Protein AF-A0A6A3UXF9-F1 (afdb_monomer_lite)

Foldseek 3Di:
DDDDDDDDDDDDDDDDWDDDDNDTPDPDDDDPPDPDDPQRVCVVVLDEQEAEDPQLLVVLLVLLCVVPSDPDNYDDPDVVSQVVSLVVLLVLLVVCLVCLVVCVVVVVDQLQVLVCLLCVPDPGDPDSVVSSVVVSVVSVVSSPDTSPHRDDNSPRDDPSSVVCSVVVVDDDPDPDD

pLDDT: mean 75.12, std 22.67, range [22.38, 96.69]

Sequence (177 aa):
MNSGVVDPKAAQAGDPSLSQDGFSLGPTRAAPGMPQQLPTFLTPFHGSLTKVPSNGQCAYAALYATMTSTTETELTFTAEVVKSANIMKRSVYTLMMANLANDVECKVVDPCRELRRLYPTQPAPTDPAVATAALYTHYTQERTRTVNSQIPAAFWAGPEVLRQWPNISGNRCSCST

Structure (mmCIF, N/CA/C/O backbone):
data_AF-A0A6A3UXF9-F1
#
_entry.id   AF-A0A6A3UXF9-F1
#
loop_
_atom_site.group_PDB
_atom_site.id
_atom_site.type_symbol
_atom_site.label_atom_id
_atom_site.label_alt_id
_atom_site.label_comp_id
_atom_site.label_asym_id
_atom_site.label_entity_id
_atom_site.label_seq_id
_atom_site.pdbx_PDB_ins_code
_atom_site.Cartn_x
_atom_site.Cartn_y
_atom_site.Cartn_z
_atom_site.occupancy
_atom_site.B_iso_or_equiv
_atom_site.auth_seq_id
_atom_site.auth_comp_id
_atom_site.auth_asym_id
_atom_site.auth_atom_id
_atom_site.pdbx_PDB_model_num
ATOM 1 N N . MET A 1 1 ? 16.945 -32.924 52.065 1.00 32.84 1 MET A N 1
ATOM 2 C CA . MET A 1 1 ? 17.280 -33.611 50.798 1.00 32.84 1 MET A CA 1
ATOM 3 C C . MET A 1 1 ? 15.976 -33.804 50.034 1.00 32.84 1 MET A C 1
ATOM 5 O O . MET A 1 1 ? 15.049 -34.267 50.679 1.00 32.84 1 MET A O 1
ATOM 9 N N . ASN A 1 2 ? 15.924 -33.333 48.773 1.00 26.66 2 ASN A N 1
ATOM 10 C CA . ASN A 1 2 ? 15.072 -33.712 47.614 1.00 26.66 2 ASN A CA 1
ATOM 11 C C . ASN A 1 2 ? 13.851 -34.625 47.851 1.00 26.66 2 ASN A C 1
ATOM 13 O O . ASN A 1 2 ? 13.942 -35.575 48.608 1.00 26.66 2 ASN A O 1
ATOM 17 N N . SER A 1 3 ? 12.739 -34.587 47.119 1.00 28.72 3 SER A N 1
ATOM 18 C CA . SER A 1 3 ? 12.302 -33.963 45.859 1.00 28.72 3 SER A CA 1
ATOM 19 C C . SER A 1 3 ? 10.899 -34.537 45.592 1.00 28.72 3 SER A C 1
ATOM 21 O O . SER A 1 3 ? 10.627 -35.646 46.046 1.00 28.72 3 SER A O 1
ATOM 23 N N . GLY A 1 4 ? 10.076 -33.893 44.757 1.00 28.55 4 GLY A N 1
ATOM 24 C CA . GLY A 1 4 ? 9.080 -34.649 43.977 1.00 28.55 4 GLY A CA 1
ATOM 25 C C . GLY A 1 4 ? 7.727 -33.987 43.745 1.00 28.55 4 GLY A C 1
ATOM 26 O O . GLY A 1 4 ? 6.742 -34.366 44.360 1.00 28.55 4 GLY A O 1
ATOM 27 N N . VAL A 1 5 ? 7.691 -33.049 42.799 1.00 37.31 5 VAL A N 1
ATOM 28 C CA . VAL A 1 5 ? 6.518 -32.674 41.983 1.00 37.31 5 VAL A CA 1
ATOM 29 C C . VAL A 1 5 ? 5.955 -33.910 41.270 1.00 37.31 5 VAL A C 1
ATOM 31 O O . VAL A 1 5 ? 6.788 -34.659 40.780 1.00 37.31 5 VAL A O 1
ATOM 34 N N . VAL A 1 6 ? 4.623 -34.065 41.141 1.00 33.78 6 VAL A N 1
ATOM 35 C CA . VAL A 1 6 ? 3.882 -34.272 39.862 1.00 33.78 6 VAL A CA 1
ATOM 36 C C . VAL A 1 6 ? 2.368 -34.053 40.087 1.00 33.78 6 VAL A C 1
ATOM 38 O O . VAL A 1 6 ? 1.705 -34.879 40.702 1.00 33.78 6 VAL A O 1
ATOM 41 N N . ASP A 1 7 ? 1.823 -32.984 39.507 1.00 42.53 7 ASP A N 1
ATOM 42 C CA . ASP A 1 7 ? 0.538 -33.004 38.773 1.00 42.53 7 ASP A CA 1
ATOM 43 C C . ASP A 1 7 ? 0.916 -33.168 37.285 1.00 42.53 7 ASP A C 1
ATOM 45 O O . ASP A 1 7 ? 1.994 -32.652 36.942 1.00 42.53 7 ASP A O 1
ATOM 49 N N . PRO A 1 8 ? 0.142 -33.814 36.366 1.00 46.53 8 PRO A N 1
ATOM 50 C CA . PRO A 1 8 ? -1.123 -33.203 35.895 1.00 46.53 8 PRO A CA 1
ATOM 51 C C . PRO A 1 8 ? -2.140 -34.089 35.099 1.00 46.53 8 PRO A C 1
ATOM 53 O O . PRO A 1 8 ? -1.791 -35.081 34.462 1.00 46.53 8 PRO A O 1
ATOM 56 N N . LYS A 1 9 ? -3.400 -33.635 34.978 1.00 26.86 9 LYS A N 1
ATOM 57 C CA . LYS A 1 9 ? -4.312 -33.781 33.798 1.00 26.86 9 LYS A CA 1
ATOM 58 C C . LYS A 1 9 ? -5.606 -33.014 34.124 1.00 26.86 9 LYS A C 1
ATOM 60 O O . LYS A 1 9 ? -6.023 -33.071 35.267 1.00 26.86 9 LYS A O 1
ATOM 65 N N . ALA A 1 10 ? -6.353 -32.305 33.281 1.00 29.00 10 ALA A N 1
ATOM 66 C CA . ALA A 1 10 ? -6.531 -32.098 31.839 1.00 29.00 10 ALA A CA 1
ATOM 67 C C . ALA A 1 10 ? -7.160 -30.670 31.703 1.00 29.00 10 ALA A C 1
ATOM 69 O O . ALA A 1 10 ? -7.498 -30.078 32.719 1.00 29.00 10 ALA A O 1
ATOM 70 N N . ALA A 1 11 ? -7.409 -30.003 30.578 1.00 30.34 11 ALA A N 1
ATOM 71 C CA . ALA A 1 11 ? -7.514 -30.344 29.171 1.00 30.34 11 ALA A CA 1
ATOM 72 C C . ALA A 1 11 ? -7.363 -29.032 28.365 1.00 30.34 11 ALA A C 1
ATOM 74 O O . ALA A 1 11 ? -7.868 -27.990 28.782 1.00 30.34 11 ALA A O 1
ATOM 75 N N . GLN A 1 12 ? -6.692 -29.085 27.213 1.00 31.81 12 GLN A N 1
ATOM 76 C CA . GLN A 1 12 ? -6.709 -28.010 26.218 1.00 31.81 12 GLN A CA 1
ATOM 77 C C . GLN A 1 12 ? -7.869 -28.245 25.242 1.00 31.81 12 GLN A C 1
ATOM 79 O O . GLN A 1 12 ? -7.976 -29.333 24.677 1.00 31.81 12 GLN A O 1
ATOM 84 N N . ALA A 1 13 ? -8.706 -27.228 25.032 1.00 33.41 13 ALA A N 1
ATOM 85 C CA . ALA A 1 13 ? -9.593 -27.132 23.876 1.00 33.41 13 ALA A CA 1
ATOM 86 C C . ALA A 1 13 ? -8.857 -26.335 22.787 1.00 33.41 13 ALA A C 1
ATOM 88 O O . ALA A 1 13 ? -8.279 -25.288 23.073 1.00 33.41 13 ALA A O 1
ATOM 89 N N . GLY A 1 14 ? -8.794 -26.899 21.581 1.00 41.00 14 GLY A N 1
ATOM 90 C CA . GLY A 1 14 ? -8.008 -26.378 20.466 1.00 41.00 14 GLY A CA 1
ATOM 91 C C . GLY A 1 14 ? -8.684 -25.228 19.723 1.00 41.00 14 GLY A C 1
ATOM 92 O O . GLY A 1 14 ? -9.907 -25.186 19.628 1.00 41.00 14 GLY A O 1
ATOM 93 N N . ASP A 1 15 ? -7.853 -24.363 19.144 1.00 35.69 15 ASP A N 1
ATOM 94 C CA . ASP A 1 15 ? -8.246 -23.338 18.175 1.00 35.69 15 ASP A CA 1
ATOM 95 C C . ASP A 1 15 ? -7.525 -23.561 16.829 1.00 35.69 15 ASP A C 1
ATOM 97 O O . ASP A 1 15 ? -6.445 -24.170 16.795 1.00 35.69 15 ASP A O 1
ATOM 101 N N . PRO A 1 16 ? -8.126 -23.129 15.704 1.00 41.25 16 PRO A N 1
ATOM 102 C CA . PRO A 1 16 ? -7.788 -23.608 14.370 1.00 41.25 16 PRO A CA 1
ATOM 103 C C . PRO A 1 16 ? -6.483 -23.002 13.839 1.00 41.25 16 PRO A C 1
ATOM 105 O O . PRO A 1 16 ? -6.281 -21.789 13.814 1.00 41.25 16 PRO A O 1
ATOM 108 N N . SER A 1 17 ? -5.602 -23.877 13.354 1.00 38.53 17 SER A N 1
ATOM 109 C CA . SER A 1 17 ? -4.366 -23.514 12.664 1.00 38.53 17 SER A CA 1
ATOM 110 C C . SER A 1 17 ? -4.673 -23.000 11.253 1.00 38.53 17 SER A C 1
ATOM 112 O O . SER A 1 17 ? -5.146 -23.752 10.402 1.00 38.53 17 SER A O 1
ATOM 114 N N . LEU A 1 18 ? -4.384 -21.723 10.988 1.00 39.25 18 LEU A N 1
ATOM 115 C CA . LEU A 1 18 ? -4.303 -21.191 9.627 1.00 39.25 18 LEU A CA 1
ATOM 116 C C . LEU A 1 18 ? -2.906 -21.504 9.075 1.00 39.25 18 LEU A C 1
ATOM 118 O O . LEU A 1 18 ? -1.920 -20.879 9.464 1.00 39.25 18 LEU A O 1
ATOM 122 N N . SER A 1 19 ? -2.825 -22.512 8.205 1.00 39.75 19 SER A N 1
ATOM 123 C CA . SER A 1 19 ? -1.604 -22.918 7.507 1.00 39.75 19 SER A CA 1
ATOM 124 C C . SER A 1 19 ? -1.628 -22.385 6.075 1.00 39.75 19 SER A C 1
ATOM 126 O O . SER A 1 19 ? -2.486 -22.771 5.282 1.00 39.75 19 SER A O 1
ATOM 128 N N . GLN A 1 20 ? -0.681 -21.511 5.739 1.00 45.91 20 GLN A N 1
ATOM 129 C CA . GLN A 1 20 ? -0.290 -21.242 4.357 1.00 45.91 20 GLN A CA 1
ATOM 130 C C . GLN A 1 20 ? 1.241 -21.275 4.273 1.00 45.91 20 GLN A C 1
ATOM 132 O O . GLN A 1 20 ? 1.933 -20.790 5.165 1.00 45.91 20 GLN A O 1
ATOM 137 N N . ASP A 1 21 ? 1.750 -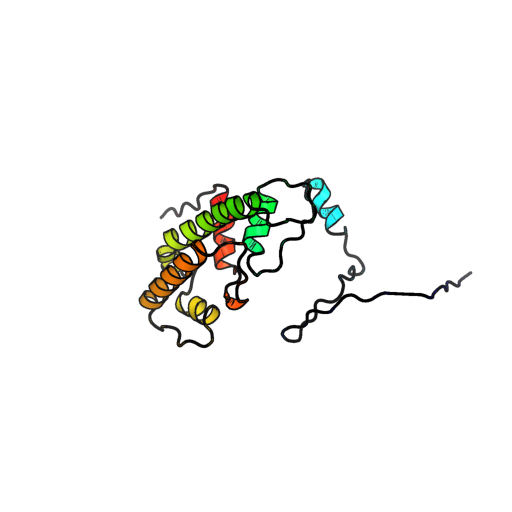21.918 3.222 1.00 50.22 21 ASP A N 1
ATOM 138 C CA . ASP A 1 21 ? 3.168 -21.994 2.839 1.00 50.22 21 ASP A CA 1
ATOM 139 C C . ASP A 1 21 ? 4.120 -22.698 3.820 1.00 50.22 21 ASP A C 1
ATOM 141 O O . ASP A 1 21 ? 5.289 -22.342 3.946 1.00 50.22 21 ASP A O 1
ATOM 145 N N . GLY A 1 22 ? 3.644 -23.740 4.512 1.00 43.25 22 GLY A N 1
ATOM 146 C CA . GLY A 1 22 ? 4.501 -24.585 5.359 1.00 43.25 22 GLY A CA 1
ATOM 147 C C . GLY A 1 22 ? 4.947 -23.930 6.671 1.00 43.25 22 GLY A C 1
ATOM 148 O O . GLY A 1 22 ? 5.633 -24.565 7.470 1.00 43.25 22 GLY A O 1
ATOM 149 N N . PHE A 1 23 ? 4.501 -22.702 6.937 1.00 36.66 23 PHE A N 1
ATOM 150 C CA . PHE A 1 23 ? 4.656 -22.035 8.220 1.00 36.66 23 PHE A CA 1
ATOM 151 C C . PHE A 1 23 ? 3.298 -21.959 8.912 1.00 36.66 23 PHE A C 1
ATOM 153 O O . PHE A 1 23 ? 2.419 -21.179 8.559 1.00 36.66 23 PHE A O 1
ATOM 160 N N . SER A 1 24 ? 3.111 -22.799 9.922 1.00 40.75 24 SER A N 1
ATOM 161 C CA . SER A 1 24 ? 2.000 -22.683 10.862 1.00 40.75 24 SER A CA 1
ATOM 162 C C . SER A 1 24 ? 2.399 -21.732 11.988 1.00 40.75 24 SER A C 1
ATOM 164 O O . SER A 1 24 ? 3.367 -22.004 12.704 1.00 40.75 24 SER A O 1
ATOM 166 N N . LEU A 1 25 ? 1.646 -20.641 12.170 1.00 45.62 25 LEU A N 1
ATOM 167 C CA . LEU A 1 25 ? 1.717 -19.831 13.387 1.00 45.62 25 LEU A CA 1
ATOM 168 C C . LEU A 1 25 ? 1.315 -20.723 14.566 1.00 45.62 25 LEU A C 1
ATOM 170 O O . LEU A 1 25 ? 0.142 -21.037 14.764 1.00 45.62 25 LEU A O 1
ATOM 174 N N . GLY A 1 26 ? 2.314 -21.198 15.305 1.00 52.16 26 GLY A N 1
ATOM 175 C CA . GLY A 1 26 ? 2.093 -21.901 16.557 1.00 52.16 26 GLY A CA 1
ATOM 176 C C . GLY A 1 26 ? 1.582 -20.940 17.636 1.00 52.16 26 GLY A C 1
ATOM 177 O O . GLY A 1 26 ? 1.757 -19.726 17.515 1.00 52.16 26 GLY A O 1
ATOM 178 N N . PRO A 1 27 ? 0.983 -21.463 18.718 1.00 54.59 27 PRO A N 1
ATOM 179 C CA . PRO A 1 27 ? 0.671 -20.648 19.885 1.00 54.59 27 PRO A CA 1
ATOM 180 C C . PRO A 1 27 ? 1.935 -19.929 20.366 1.00 54.59 27 PRO A C 1
ATOM 182 O O . PRO A 1 27 ? 3.010 -20.534 20.414 1.00 54.59 27 PRO A O 1
ATOM 185 N N . THR A 1 28 ? 1.809 -18.651 20.728 1.00 54.31 28 THR A N 1
ATOM 186 C CA . THR A 1 28 ? 2.910 -17.851 21.276 1.00 54.31 28 THR A CA 1
ATOM 187 C C . THR A 1 28 ? 3.443 -18.532 22.532 1.00 54.31 28 THR A C 1
ATOM 189 O O . THR A 1 28 ? 2.839 -18.464 23.601 1.00 54.31 28 THR A O 1
ATOM 192 N N . ARG A 1 29 ? 4.575 -19.227 22.412 1.00 53.25 29 ARG A N 1
ATOM 193 C CA . ARG A 1 29 ? 5.287 -19.791 23.558 1.00 53.25 29 ARG A CA 1
ATOM 194 C C . ARG A 1 29 ? 6.248 -18.731 24.067 1.00 53.25 29 ARG A C 1
ATOM 196 O O . ARG A 1 29 ? 7.062 -18.220 23.302 1.00 53.25 29 ARG A O 1
ATOM 203 N N . ALA A 1 30 ? 6.151 -18.400 25.351 1.00 51.69 30 ALA A N 1
ATOM 204 C CA . ALA A 1 30 ? 7.146 -17.558 25.996 1.00 51.69 30 ALA A CA 1
ATOM 205 C C . ALA A 1 30 ? 8.518 -18.237 25.866 1.00 51.69 30 ALA A C 1
ATOM 207 O O . ALA A 1 30 ? 8.686 -19.386 26.281 1.00 51.69 30 ALA A O 1
ATOM 208 N N . ALA A 1 31 ? 9.483 -17.554 25.250 1.00 49.78 31 ALA A N 1
ATOM 209 C CA . ALA A 1 31 ? 10.848 -18.053 25.179 1.00 49.78 31 ALA A CA 1
ATOM 210 C C . ALA A 1 31 ? 11.441 -18.105 26.603 1.00 49.78 31 ALA A C 1
ATOM 212 O O . ALA A 1 31 ? 11.280 -17.132 27.352 1.00 49.78 31 ALA A O 1
ATOM 213 N N . PRO A 1 32 ? 12.116 -19.200 27.005 1.00 50.34 32 PRO A N 1
ATOM 214 C CA . PRO A 1 32 ? 12.754 -19.277 28.315 1.00 50.34 32 PRO A CA 1
ATOM 215 C C . PRO A 1 32 ? 13.778 -18.145 28.472 1.00 50.34 32 PRO A C 1
ATOM 217 O O . PRO A 1 32 ? 14.727 -18.061 27.698 1.00 50.34 32 PRO A O 1
ATOM 220 N N . GLY A 1 33 ? 13.571 -17.264 29.456 1.00 60.16 33 GLY A N 1
ATOM 221 C CA . GLY A 1 33 ? 14.484 -16.154 29.758 1.00 60.16 33 GLY A CA 1
ATOM 222 C C . GLY A 1 33 ? 14.185 -14.809 29.081 1.00 60.16 33 GLY A C 1
ATOM 223 O O . GLY A 1 33 ? 14.997 -13.898 29.214 1.00 60.16 33 GLY A O 1
ATOM 224 N N . MET A 1 34 ? 13.050 -14.636 28.393 1.00 55.44 34 MET A N 1
ATOM 225 C CA . MET A 1 34 ? 12.665 -13.322 27.845 1.00 55.44 34 MET A CA 1
ATOM 226 C C . MET A 1 34 ? 11.940 -12.430 28.880 1.00 55.44 34 MET A C 1
ATOM 228 O O . MET A 1 34 ? 10.994 -12.898 29.521 1.00 55.44 34 MET A O 1
ATOM 232 N N . PRO A 1 35 ? 12.336 -11.148 29.031 1.00 57.44 35 PRO A N 1
ATOM 233 C CA . PRO A 1 35 ? 11.720 -10.196 29.953 1.00 57.44 35 PRO A CA 1
ATOM 234 C C . PRO A 1 35 ? 10.448 -9.563 29.356 1.00 57.44 35 PRO A C 1
ATOM 236 O O . PRO A 1 35 ? 10.416 -9.221 28.181 1.00 57.44 35 PRO A O 1
ATOM 239 N N . GLN A 1 36 ? 9.423 -9.405 30.206 1.00 57.94 36 GLN A N 1
ATOM 240 C CA . GLN A 1 36 ? 8.103 -8.783 29.979 1.00 57.94 36 GLN A CA 1
ATOM 241 C C . GLN A 1 36 ? 7.260 -9.318 28.804 1.00 57.94 36 GLN A C 1
ATOM 243 O O . GLN A 1 36 ? 7.583 -9.183 27.628 1.00 57.94 36 GLN A O 1
ATOM 248 N N . GLN A 1 37 ? 6.079 -9.856 29.138 1.00 72.88 37 GLN A N 1
ATOM 249 C CA . GLN A 1 37 ? 5.027 -10.122 28.155 1.00 72.88 37 GLN A CA 1
ATOM 250 C C . GLN A 1 37 ? 4.690 -8.815 27.413 1.00 72.88 37 GLN A C 1
ATOM 252 O O . GLN A 1 37 ? 4.663 -7.755 28.035 1.00 72.88 37 GLN A O 1
ATOM 257 N N . LEU A 1 38 ? 4.419 -8.879 26.102 1.00 71.75 38 LEU A N 1
ATOM 258 C CA . LEU A 1 38 ? 4.119 -7.704 25.265 1.00 71.75 38 LEU A CA 1
ATOM 259 C C . LEU A 1 38 ? 3.123 -6.713 25.915 1.00 71.75 38 LEU A C 1
ATOM 261 O O . LEU A 1 38 ? 3.394 -5.516 25.878 1.00 71.75 38 LEU A O 1
ATOM 265 N N . PRO A 1 39 ? 2.039 -7.151 26.590 1.00 72.50 39 PRO A N 1
ATOM 266 C CA . PRO A 1 39 ? 1.159 -6.232 27.316 1.00 72.50 39 PRO A CA 1
ATOM 267 C C . PRO A 1 39 ? 1.869 -5.422 28.413 1.00 72.50 39 PRO A C 1
ATOM 269 O O . PRO A 1 39 ? 1.602 -4.235 28.578 1.00 72.50 39 PRO A O 1
ATOM 272 N N . THR A 1 40 ? 2.805 -6.036 29.140 1.00 77.00 40 THR A N 1
ATOM 273 C CA . THR A 1 40 ? 3.605 -5.369 30.177 1.00 77.00 40 THR A CA 1
ATOM 274 C C . THR A 1 40 ? 4.625 -4.402 29.576 1.00 77.00 40 THR A C 1
ATOM 276 O O . THR A 1 40 ? 4.889 -3.353 30.158 1.00 77.00 40 THR A O 1
ATOM 279 N N . PHE A 1 41 ? 5.177 -4.722 28.403 1.00 79.25 41 PHE A N 1
ATOM 280 C CA . PHE A 1 41 ? 6.060 -3.812 27.667 1.00 79.25 41 PHE A CA 1
ATOM 281 C C . PHE A 1 41 ? 5.333 -2.538 27.203 1.00 79.25 41 PHE A C 1
ATOM 283 O O . PHE A 1 41 ? 5.934 -1.468 27.174 1.00 79.25 41 PHE A O 1
ATOM 290 N N . LEU A 1 42 ? 4.041 -2.625 26.869 1.00 77.69 42 LEU A N 1
ATOM 291 C CA . LEU A 1 42 ? 3.259 -1.490 26.361 1.00 77.69 42 LEU A CA 1
ATOM 292 C C . LEU A 1 42 ? 2.776 -0.521 27.456 1.00 77.69 42 LEU A C 1
ATOM 294 O O . LEU A 1 42 ? 2.437 0.623 27.150 1.00 77.69 42 LEU A O 1
ATOM 298 N N . THR A 1 43 ? 2.783 -0.937 28.728 1.00 77.62 43 THR A N 1
ATOM 299 C CA . THR A 1 43 ? 2.266 -0.145 29.860 1.00 77.62 43 THR A CA 1
ATOM 300 C C . THR A 1 43 ? 2.906 1.248 30.002 1.00 77.62 43 THR A C 1
ATOM 302 O O . THR A 1 43 ? 2.150 2.209 30.143 1.00 77.62 43 THR A O 1
ATOM 305 N N . PRO A 1 44 ? 4.244 1.430 29.917 1.00 83.62 44 PRO A N 1
ATOM 306 C CA . PRO A 1 44 ? 4.870 2.755 30.024 1.00 83.62 44 PRO A CA 1
ATOM 307 C C . PRO A 1 44 ? 4.496 3.717 28.888 1.00 83.62 44 PRO A C 1
ATOM 309 O O . PRO A 1 44 ? 4.651 4.925 29.032 1.00 83.62 44 PRO A O 1
ATOM 312 N N . PHE A 1 45 ? 4.004 3.189 27.765 1.00 79.69 45 PHE A N 1
ATOM 313 C CA . PHE A 1 45 ? 3.587 3.968 26.597 1.00 79.69 45 PHE A CA 1
ATOM 314 C C . PHE A 1 45 ? 2.082 4.241 26.578 1.00 79.69 45 PHE A C 1
ATOM 316 O O . PHE A 1 45 ? 1.574 4.741 25.578 1.00 79.69 45 PHE A O 1
ATOM 323 N N . HIS A 1 46 ? 1.359 3.861 27.640 1.00 76.06 46 HIS A N 1
ATOM 324 C CA . HIS A 1 46 ? -0.106 3.826 27.652 1.00 76.06 46 HIS A CA 1
ATOM 325 C C . HIS A 1 46 ? -0.685 3.065 26.444 1.00 76.06 46 HIS A C 1
ATOM 327 O O . HIS A 1 46 ? -1.769 3.378 25.956 1.00 76.06 46 HIS A O 1
ATOM 333 N N . GLY A 1 47 ? 0.059 2.073 25.945 1.00 73.38 47 GLY A N 1
ATOM 334 C CA . GLY A 1 47 ? -0.326 1.276 24.792 1.00 73.38 47 GLY A CA 1
ATOM 335 C C . GLY A 1 47 ? -1.206 0.098 25.194 1.00 73.38 47 GLY A C 1
ATOM 336 O O . GLY A 1 47 ? -1.006 -0.522 26.240 1.00 73.38 47 GLY A O 1
ATOM 337 N N . SER A 1 48 ? -2.149 -0.247 24.325 1.00 76.25 48 SER A N 1
ATOM 338 C CA . SER A 1 48 ? -2.956 -1.461 24.408 1.00 76.25 48 SER A CA 1
ATOM 339 C C . SER A 1 48 ? -2.671 -2.355 23.202 1.00 76.25 48 SER A C 1
ATOM 341 O O . SER A 1 48 ? -2.326 -1.892 22.113 1.00 76.25 48 SER A O 1
ATOM 343 N N . LEU A 1 49 ? -2.783 -3.671 23.398 1.00 79.06 49 LEU A N 1
ATOM 344 C CA . LEU A 1 49 ? -2.772 -4.604 22.279 1.00 79.06 49 LEU A CA 1
ATOM 345 C C . LEU A 1 49 ? -4.160 -4.582 21.628 1.00 79.06 49 LEU A C 1
ATOM 347 O O . LEU A 1 49 ? -5.116 -5.082 22.219 1.00 79.06 49 LEU A O 1
ATOM 351 N N . THR A 1 50 ? -4.252 -4.022 20.423 1.00 82.19 50 THR A N 1
ATOM 352 C CA . THR A 1 50 ? -5.505 -3.949 19.659 1.00 82.19 50 THR A CA 1
ATOM 353 C C . THR A 1 50 ? -5.490 -4.940 18.501 1.00 82.19 50 THR A C 1
ATOM 355 O O . THR A 1 50 ? -4.629 -4.892 17.620 1.00 82.19 50 THR A O 1
ATOM 358 N N . LYS A 1 51 ? -6.472 -5.839 18.478 1.00 84.31 51 LYS A N 1
ATOM 359 C CA . LYS A 1 51 ? -6.737 -6.739 17.357 1.00 84.31 51 LYS A CA 1
ATOM 360 C C . LYS A 1 51 ? -7.428 -5.965 16.235 1.00 84.31 51 LYS A C 1
ATOM 362 O O . LYS A 1 51 ? -8.371 -5.223 16.482 1.00 84.31 51 LYS A O 1
ATOM 367 N N . VAL A 1 52 ? -6.973 -6.148 14.999 1.00 86.56 52 VAL A N 1
ATOM 368 C CA . VAL A 1 52 ? -7.558 -5.507 13.810 1.00 86.56 52 VAL A CA 1
ATOM 369 C C . VAL A 1 52 ? -8.141 -6.554 12.856 1.00 86.56 52 VAL A C 1
ATOM 371 O O . VAL A 1 52 ? -7.682 -7.700 12.865 1.00 86.56 52 VAL A O 1
ATOM 374 N N . PRO A 1 53 ? -9.121 -6.193 12.007 1.00 85.19 53 PRO A N 1
ATOM 375 C CA . PRO A 1 53 ? -9.707 -7.126 11.049 1.00 85.19 53 PRO A CA 1
ATOM 376 C C . PRO A 1 53 ? -8.672 -7.711 10.077 1.00 85.19 53 PRO A C 1
ATOM 378 O O . PRO A 1 53 ? -7.827 -7.003 9.523 1.00 85.19 53 PRO A O 1
ATOM 381 N N . SER A 1 54 ? -8.766 -9.017 9.823 1.00 85.06 54 SER A N 1
ATOM 382 C CA . SER A 1 54 ? -7.845 -9.778 8.969 1.00 85.06 54 SER A CA 1
ATOM 383 C C . SER A 1 54 ? -8.303 -9.824 7.506 1.00 85.06 54 SER A C 1
ATOM 385 O O . SER A 1 54 ? -8.432 -10.898 6.920 1.00 85.06 54 SER A O 1
ATOM 387 N N . ASN A 1 55 ? -8.579 -8.664 6.908 1.00 86.38 55 ASN A N 1
ATOM 388 C CA . ASN A 1 55 ? -9.056 -8.577 5.522 1.00 86.38 55 ASN A CA 1
ATOM 389 C C . ASN A 1 55 ? -7.971 -8.163 4.506 1.00 86.38 55 ASN A C 1
ATOM 391 O O . ASN A 1 55 ? -8.252 -7.831 3.353 1.00 86.38 55 ASN A O 1
ATOM 395 N N . GLY A 1 56 ? -6.714 -8.150 4.952 1.00 85.12 56 GLY A N 1
ATOM 396 C CA . GLY A 1 56 ? -5.565 -7.687 4.177 1.00 85.12 56 GLY A CA 1
ATOM 397 C C . GLY A 1 56 ? -5.322 -6.176 4.225 1.00 85.12 56 GLY A C 1
ATOM 398 O O . GLY A 1 56 ? -4.294 -5.716 3.745 1.00 85.12 56 GLY A O 1
ATOM 399 N N . GLN A 1 57 ? -6.206 -5.393 4.851 1.00 89.69 57 GLN A N 1
ATOM 400 C CA . GLN A 1 57 ? -6.026 -3.948 5.075 1.00 89.69 57 GLN A CA 1
ATOM 401 C C . GLN A 1 57 ? -5.560 -3.644 6.512 1.00 89.69 57 GLN A C 1
ATOM 403 O O . GLN A 1 57 ? -5.673 -2.509 6.985 1.00 89.69 57 GLN A O 1
ATOM 408 N N . CYS A 1 58 ? -5.029 -4.652 7.215 1.00 87.56 58 CYS A N 1
ATOM 409 C CA . CYS A 1 58 ?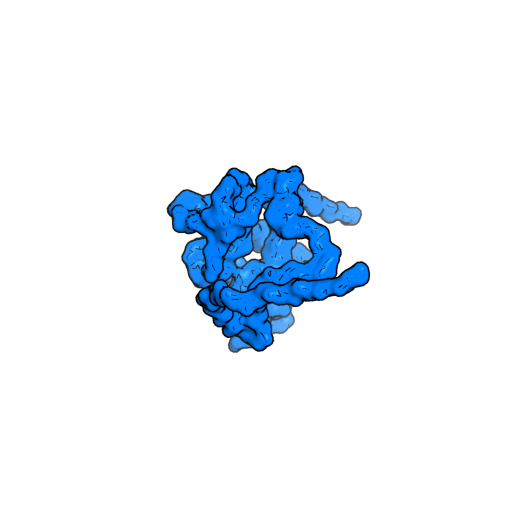 -4.661 -4.577 8.630 1.00 87.56 58 CYS A CA 1
ATOM 410 C C . CYS A 1 58 ? -3.644 -3.471 8.929 1.00 87.56 58 CYS A C 1
ATOM 412 O O . CYS A 1 58 ? -3.719 -2.869 9.992 1.00 87.56 58 CYS A O 1
ATOM 414 N N . ALA A 1 59 ? -2.757 -3.137 7.986 1.00 89.12 59 ALA A N 1
ATOM 415 C CA . ALA A 1 59 ? -1.842 -2.013 8.138 1.00 89.12 59 ALA A CA 1
ATOM 416 C C . ALA A 1 59 ? -2.607 -0.692 8.341 1.00 89.12 59 ALA A C 1
ATOM 418 O O . ALA A 1 59 ? -2.411 -0.016 9.341 1.00 89.12 59 ALA A O 1
ATOM 419 N N . TYR A 1 60 ? -3.556 -0.340 7.470 1.00 90.69 60 TYR A N 1
ATOM 420 C CA . TYR A 1 60 ? -4.315 0.911 7.622 1.00 90.69 60 TYR A CA 1
ATOM 421 C C . TYR A 1 60 ? -5.253 0.902 8.835 1.00 90.69 60 TYR A C 1
ATOM 423 O O . TYR A 1 60 ? -5.492 1.946 9.437 1.00 90.69 60 TYR A O 1
ATOM 431 N N . ALA A 1 61 ? -5.766 -0.269 9.214 1.00 88.75 61 ALA A N 1
ATOM 432 C CA . ALA A 1 61 ? -6.531 -0.434 10.447 1.00 88.75 61 ALA A CA 1
ATOM 433 C C . ALA A 1 61 ? -5.653 -0.208 11.691 1.00 88.75 61 ALA A C 1
ATOM 435 O O . ALA A 1 61 ? -6.050 0.507 12.608 1.00 88.75 61 ALA A O 1
ATOM 436 N N . ALA A 1 62 ? -4.434 -0.751 11.691 1.00 87.38 62 ALA A N 1
ATOM 437 C CA . ALA A 1 62 ? -3.451 -0.536 12.745 1.00 87.38 62 ALA A CA 1
ATOM 438 C C . ALA A 1 62 ? -2.998 0.930 12.797 1.00 87.38 62 ALA A C 1
ATOM 440 O O . ALA A 1 62 ? -2.951 1.501 13.881 1.00 87.38 62 ALA A O 1
ATOM 441 N N . LEU A 1 63 ? -2.767 1.576 11.643 1.00 86.94 63 LEU A N 1
ATOM 442 C CA . LEU A 1 63 ? -2.513 3.021 11.555 1.00 86.94 63 LEU A CA 1
ATOM 443 C C . LEU A 1 63 ? -3.604 3.802 12.276 1.00 86.94 63 LEU A C 1
ATOM 445 O O . LEU A 1 63 ? -3.319 4.619 13.148 1.00 86.94 63 LEU A O 1
ATOM 449 N N . TYR A 1 64 ? -4.859 3.507 11.933 1.00 88.50 64 TYR A N 1
ATOM 450 C CA . TYR A 1 64 ? -6.005 4.158 12.541 1.00 88.50 64 TYR A CA 1
ATOM 451 C C . TYR A 1 64 ? -6.029 3.969 14.059 1.00 88.50 64 TYR A C 1
ATOM 453 O O . TYR A 1 64 ? -6.109 4.962 14.780 1.00 88.50 64 TYR A O 1
ATOM 461 N N . ALA A 1 65 ? -5.888 2.732 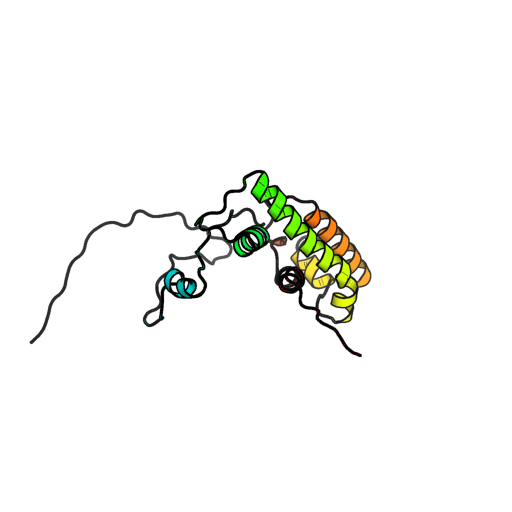14.544 1.00 86.75 65 ALA A N 1
ATOM 462 C CA . ALA A 1 65 ? -5.891 2.432 15.975 1.00 86.75 65 ALA A CA 1
ATOM 463 C C . ALA A 1 65 ? -4.769 3.177 16.721 1.00 86.75 65 ALA A C 1
ATOM 465 O O . ALA A 1 65 ? -5.016 3.797 17.753 1.00 86.75 65 ALA A O 1
ATOM 466 N N . THR A 1 66 ? -3.554 3.207 16.157 1.00 82.00 66 THR A N 1
ATOM 467 C CA . THR A 1 66 ? -2.415 3.918 16.767 1.00 82.00 66 THR A CA 1
ATOM 468 C C . THR A 1 66 ? -2.625 5.430 16.857 1.00 82.00 66 THR A C 1
ATOM 470 O O . THR A 1 66 ? -2.177 6.050 17.814 1.00 82.00 66 THR A O 1
ATOM 473 N N . MET A 1 67 ? -3.330 6.028 15.892 1.00 83.00 67 MET A N 1
ATOM 474 C CA . MET A 1 67 ? -3.552 7.477 15.828 1.00 83.00 67 MET A CA 1
ATOM 475 C C . MET A 1 67 ? -4.759 7.952 16.641 1.00 83.00 67 MET A C 1
ATOM 477 O O . MET A 1 67 ? -4.887 9.149 16.885 1.00 83.00 67 MET A O 1
ATOM 481 N N . THR A 1 68 ? -5.663 7.051 17.033 1.00 79.25 68 THR A N 1
ATOM 482 C CA . THR A 1 68 ? -6.954 7.426 17.638 1.00 79.25 68 THR A CA 1
ATOM 483 C C . THR A 1 68 ? -7.079 7.100 19.124 1.00 79.25 68 THR A C 1
ATOM 485 O O . THR A 1 68 ? -8.144 7.321 19.686 1.00 79.25 68 THR A O 1
ATOM 488 N N . SER A 1 69 ? -5.989 6.670 19.779 1.00 65.19 69 SER A N 1
ATOM 489 C CA . SER A 1 69 ? -5.925 6.369 21.222 1.00 65.19 69 SER A CA 1
ATOM 490 C C . SER A 1 69 ? -7.180 5.638 21.716 1.00 65.19 69 SER A C 1
ATOM 492 O O . SER A 1 69 ? -7.910 6.099 22.592 1.00 65.19 69 SER A O 1
ATOM 494 N N . THR A 1 70 ? -7.471 4.495 21.097 1.00 64.06 70 THR A N 1
ATOM 495 C CA . THR A 1 70 ? -8.597 3.658 21.505 1.00 64.06 70 THR A CA 1
ATOM 496 C C . THR A 1 70 ? -8.175 2.784 22.682 1.00 64.06 70 THR A C 1
ATOM 498 O O . THR A 1 70 ? -7.208 2.029 22.584 1.00 64.06 70 THR A O 1
ATOM 501 N N . THR A 1 71 ? -8.920 2.826 23.788 1.00 66.75 71 THR A N 1
ATOM 502 C CA . THR A 1 71 ? -8.752 1.869 24.900 1.00 66.75 71 THR A CA 1
ATOM 503 C C . THR A 1 71 ? -9.269 0.470 24.549 1.00 66.75 71 THR A C 1
ATOM 505 O O . THR A 1 71 ? -9.043 -0.481 25.295 1.00 66.75 71 THR A O 1
ATOM 508 N N . GLU A 1 72 ? -9.945 0.336 23.406 1.00 71.31 72 GLU A N 1
ATOM 509 C CA . GLU A 1 72 ? -10.488 -0.919 22.905 1.00 71.31 72 GLU A CA 1
ATOM 510 C C . GLU A 1 72 ? -9.383 -1.894 22.476 1.00 71.31 72 GLU A C 1
ATOM 512 O O . GLU A 1 72 ? -8.410 -1.552 21.794 1.00 71.31 72 GLU A O 1
ATOM 517 N N . THR A 1 73 ? -9.559 -3.153 22.872 1.00 77.88 73 THR A N 1
ATOM 518 C CA . THR A 1 73 ? -8.655 -4.263 22.550 1.00 77.88 73 THR A CA 1
ATOM 519 C C . THR A 1 73 ? -8.955 -4.893 21.191 1.00 77.88 73 THR A C 1
ATOM 521 O O . THR A 1 73 ? -8.174 -5.713 20.709 1.00 77.88 73 THR A O 1
ATOM 524 N N . GLU A 1 74 ? -10.051 -4.509 20.537 1.00 83.75 74 GLU A N 1
ATOM 525 C CA . GLU A 1 74 ? -10.427 -4.972 19.203 1.00 83.75 74 GLU A CA 1
ATOM 526 C C . GLU A 1 74 ? -11.070 -3.837 18.406 1.00 83.75 74 GLU A C 1
ATOM 528 O O . GLU A 1 74 ? -12.040 -3.226 18.843 1.00 83.75 74 GLU A O 1
ATOM 533 N N . LEU A 1 75 ? -10.532 -3.563 17.219 1.00 86.06 75 LEU A N 1
ATOM 534 C CA . LEU A 1 75 ? -11.043 -2.538 16.325 1.00 86.06 75 LEU A CA 1
ATOM 535 C C . LEU A 1 75 ? -12.144 -3.118 15.434 1.00 86.06 75 LEU A C 1
ATOM 537 O O . LEU A 1 75 ? -11.877 -3.918 14.533 1.00 86.06 75 LEU A O 1
ATOM 541 N N . THR A 1 76 ? -13.374 -2.652 15.628 1.00 89.56 76 THR A N 1
ATOM 542 C CA . THR A 1 76 ? -14.506 -3.016 14.766 1.00 89.56 76 THR A CA 1
ATOM 543 C C . THR A 1 76 ? -14.678 -2.005 13.632 1.00 89.56 76 THR A C 1
ATOM 545 O O . THR A 1 76 ? -14.650 -0.793 13.842 1.00 89.56 76 THR A O 1
ATOM 548 N N . PHE A 1 77 ? -14.910 -2.482 12.407 1.00 89.62 77 PHE A N 1
ATOM 549 C CA . PHE A 1 77 ? -15.184 -1.630 11.244 1.00 89.62 77 PHE A CA 1
ATOM 550 C C . PHE A 1 77 ? -16.617 -1.084 11.232 1.00 89.62 77 PHE A C 1
ATOM 552 O O . PHE A 1 77 ? -17.456 -1.467 10.418 1.00 89.62 77 PHE A O 1
ATOM 559 N N . THR A 1 78 ? -16.880 -0.129 12.122 1.00 93.31 78 THR A N 1
ATOM 560 C CA . THR A 1 78 ? -18.064 0.734 12.048 1.00 93.31 78 THR A CA 1
ATOM 561 C C . THR A 1 78 ? -17.958 1.699 10.861 1.00 93.31 78 THR A C 1
ATOM 563 O O . THR A 1 78 ? -16.874 1.928 10.316 1.00 93.31 78 THR A O 1
ATOM 566 N N . ALA A 1 79 ? -19.076 2.310 10.455 1.00 95.25 79 ALA A N 1
ATOM 567 C CA . ALA A 1 79 ? -19.082 3.273 9.348 1.00 95.25 79 ALA A CA 1
ATOM 568 C C . ALA A 1 79 ? -18.113 4.452 9.580 1.00 95.25 79 ALA A C 1
ATOM 570 O O . ALA A 1 79 ? -17.459 4.912 8.641 1.00 95.25 79 ALA A O 1
ATOM 571 N N . GLU A 1 80 ? -17.984 4.912 10.827 1.00 93.00 80 GLU A N 1
ATOM 572 C CA . GLU A 1 80 ? -17.063 5.984 11.209 1.00 93.00 80 GLU A CA 1
ATOM 573 C C . GLU A 1 80 ? -15.599 5.537 11.147 1.00 93.00 80 GLU A C 1
ATOM 575 O O . GLU A 1 80 ? -14.785 6.208 10.508 1.00 93.00 80 GLU A O 1
ATOM 580 N N . VAL A 1 81 ? -15.274 4.378 11.730 1.00 92.06 81 VAL A N 1
ATOM 581 C CA . VAL A 1 81 ? -13.918 3.811 11.688 1.00 92.06 81 VAL A CA 1
ATOM 582 C C . VAL A 1 81 ? -13.479 3.609 10.241 1.00 92.06 81 VAL A C 1
ATOM 584 O O . VAL A 1 81 ? -12.401 4.053 9.851 1.00 92.06 81 VAL A O 1
ATOM 587 N N . VAL A 1 82 ? -14.336 3.016 9.401 1.00 95.19 82 VAL A N 1
ATOM 588 C CA . VAL A 1 82 ? -14.046 2.801 7.976 1.00 95.19 82 VAL A CA 1
ATOM 589 C C . VAL A 1 82 ? -13.818 4.127 7.255 1.00 95.19 82 VAL A C 1
ATOM 591 O O . VAL A 1 82 ? -12.867 4.249 6.481 1.00 95.19 82 VAL A O 1
ATOM 594 N N . LYS A 1 83 ? -14.652 5.143 7.504 1.00 96.00 83 LYS A N 1
ATOM 595 C CA . LYS A 1 83 ? -14.491 6.476 6.909 1.00 96.00 83 LYS A CA 1
ATOM 596 C C . LYS A 1 83 ? -13.141 7.091 7.285 1.00 96.00 83 LYS A C 1
ATOM 598 O O . LYS A 1 83 ? -12.409 7.526 6.397 1.00 96.00 83 LYS A O 1
ATOM 603 N N . SER A 1 84 ? -12.794 7.097 8.565 1.00 93.50 84 SER A N 1
ATOM 604 C CA . SER A 1 84 ? -11.572 7.726 9.071 1.00 93.50 84 SER A CA 1
ATOM 605 C C . SER A 1 84 ? -10.304 6.957 8.682 1.00 93.50 84 SER A C 1
ATOM 607 O O . SER A 1 84 ? -9.321 7.558 8.247 1.00 93.50 84 SER A O 1
ATOM 609 N N . ALA A 1 85 ? -10.333 5.625 8.720 1.00 92.25 85 ALA A N 1
ATOM 610 C CA . ALA A 1 85 ? -9.242 4.792 8.222 1.00 92.25 85 ALA A CA 1
ATOM 611 C C . ALA A 1 85 ? -9.044 4.949 6.701 1.00 92.25 85 ALA A C 1
ATOM 613 O O . ALA A 1 85 ? -7.907 5.011 6.233 1.00 92.25 85 ALA A O 1
ATOM 614 N N . ASN A 1 86 ? -10.122 5.112 5.920 1.00 95.94 86 ASN A N 1
ATOM 615 C CA . ASN A 1 86 ? -10.020 5.448 4.496 1.00 95.94 86 ASN A CA 1
ATOM 616 C C . ASN A 1 86 ? -9.360 6.820 4.266 1.00 95.94 86 ASN A C 1
ATOM 618 O O . ASN A 1 86 ? -8.620 6.965 3.294 1.00 95.94 86 ASN A O 1
ATOM 622 N N . ILE A 1 87 ? -9.598 7.822 5.124 1.00 94.94 87 ILE A N 1
ATOM 623 C CA . ILE A 1 87 ? -8.920 9.129 5.032 1.00 94.94 87 ILE A CA 1
ATOM 624 C C . ILE A 1 87 ? -7.409 8.948 5.206 1.00 94.94 87 ILE A C 1
ATOM 626 O O . ILE A 1 87 ? -6.646 9.391 4.349 1.00 94.94 87 ILE A O 1
ATOM 630 N N . MET A 1 88 ? -6.972 8.225 6.242 1.00 92.31 88 MET A N 1
ATOM 631 C CA . MET A 1 88 ? -5.546 7.945 6.454 1.00 92.31 88 MET A CA 1
ATOM 632 C C . MET A 1 88 ? -4.932 7.134 5.314 1.00 92.31 88 MET A C 1
ATOM 634 O O . MET A 1 88 ? -3.897 7.526 4.777 1.00 92.31 88 MET A O 1
ATOM 638 N N . LYS A 1 89 ? -5.598 6.061 4.869 1.00 93.88 89 LYS A N 1
ATOM 639 C CA . LYS A 1 89 ? -5.175 5.271 3.705 1.00 93.88 89 LYS A CA 1
ATOM 640 C C . LYS A 1 89 ? -4.978 6.154 2.469 1.00 93.88 89 LYS A C 1
ATOM 642 O O . LYS A 1 89 ? -3.975 6.030 1.769 1.00 93.88 89 LYS A O 1
ATOM 647 N N . ARG A 1 90 ? -5.911 7.075 2.203 1.00 95.44 90 ARG A N 1
ATOM 648 C CA . ARG A 1 90 ? -5.821 8.000 1.065 1.00 95.44 90 ARG A CA 1
ATOM 649 C C . ARG A 1 90 ? -4.632 8.945 1.172 1.00 95.44 90 ARG A C 1
ATOM 651 O O . ARG A 1 90 ? -3.991 9.185 0.149 1.00 95.44 90 ARG A O 1
ATOM 658 N N . SER A 1 91 ? -4.320 9.439 2.368 1.00 93.00 91 SER A N 1
ATOM 659 C CA . SER A 1 91 ? -3.131 10.263 2.603 1.00 93.00 91 SER A CA 1
ATOM 660 C C . SER A 1 91 ? -1.843 9.488 2.318 1.00 93.00 91 SER A C 1
ATOM 662 O O . SER A 1 91 ? -0.998 9.993 1.582 1.00 93.00 91 SER A O 1
ATOM 664 N N . VAL A 1 92 ? -1.733 8.236 2.791 1.00 91.38 92 VAL A N 1
ATOM 665 C CA . VAL A 1 92 ? -0.577 7.357 2.514 1.00 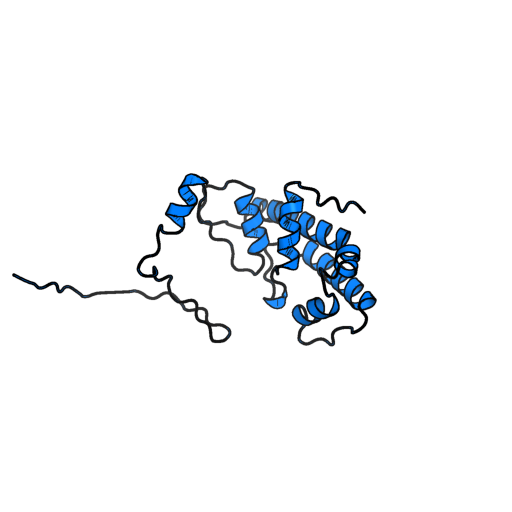91.38 92 VAL A CA 1
ATOM 666 C C . VAL A 1 92 ? -0.364 7.206 1.006 1.00 91.38 92 VAL A C 1
ATOM 668 O O . VAL A 1 92 ? 0.706 7.533 0.497 1.00 91.38 92 VAL A O 1
ATOM 671 N N . TYR A 1 93 ? -1.390 6.769 0.266 1.00 94.56 93 TYR A N 1
ATOM 672 C CA . TYR A 1 93 ? -1.265 6.571 -1.183 1.00 94.56 93 TYR A CA 1
ATOM 673 C C . TYR A 1 93 ? -1.015 7.872 -1.942 1.00 94.56 93 TYR A C 1
ATOM 675 O O . TYR A 1 93 ? -0.311 7.866 -2.946 1.00 94.56 93 TYR A O 1
ATOM 683 N N . THR A 1 94 ? -1.561 8.995 -1.471 1.00 93.94 94 THR A N 1
ATOM 684 C CA . THR A 1 94 ? -1.295 10.301 -2.086 1.00 93.94 94 THR A CA 1
ATOM 685 C C . THR A 1 94 ? 0.183 10.670 -1.966 1.00 93.94 94 THR A C 1
ATOM 687 O O . THR A 1 94 ? 0.767 11.091 -2.960 1.00 93.94 94 THR A O 1
ATOM 690 N N . LEU A 1 95 ? 0.808 10.438 -0.806 1.00 91.62 95 LEU A N 1
ATOM 691 C CA . LEU A 1 95 ? 2.249 10.642 -0.623 1.00 91.62 95 LEU A CA 1
ATOM 692 C C . LEU A 1 95 ? 3.082 9.670 -1.466 1.00 91.62 95 LEU A C 1
ATOM 694 O O . LEU A 1 95 ? 4.013 10.102 -2.138 1.00 91.62 95 LEU A O 1
ATOM 698 N N . MET A 1 96 ? 2.719 8.382 -1.488 1.00 91.75 96 MET A N 1
ATOM 699 C CA . MET A 1 96 ? 3.396 7.386 -2.330 1.00 91.75 96 MET A CA 1
ATOM 700 C C . MET A 1 96 ? 3.398 7.800 -3.802 1.00 91.75 96 MET A C 1
ATOM 702 O O . MET A 1 96 ? 4.430 7.751 -4.454 1.00 91.75 96 MET A O 1
ATOM 706 N N . MET A 1 97 ? 2.252 8.235 -4.323 1.00 93.94 97 MET A N 1
ATOM 707 C CA . MET A 1 97 ? 2.121 8.666 -5.714 1.00 93.94 97 MET A CA 1
ATOM 708 C C . MET A 1 97 ? 2.866 9.972 -6.003 1.00 93.94 97 MET A C 1
ATOM 710 O O . MET A 1 97 ? 3.430 10.110 -7.084 1.00 93.94 97 MET A O 1
ATOM 714 N N . ALA A 1 98 ? 2.866 10.923 -5.064 1.00 94.06 98 ALA A N 1
ATOM 715 C CA . ALA A 1 98 ? 3.563 12.199 -5.222 1.00 94.06 98 ALA A CA 1
ATOM 716 C C . ALA A 1 98 ? 5.089 12.026 -5.266 1.00 94.06 98 ALA A C 1
ATOM 718 O O . ALA A 1 98 ? 5.759 12.710 -6.034 1.00 94.06 98 ALA A O 1
ATOM 719 N N . ASN A 1 99 ? 5.622 11.090 -4.477 1.00 92.12 99 ASN A N 1
ATOM 720 C CA . ASN A 1 99 ? 7.059 10.846 -4.381 1.00 92.12 99 ASN A CA 1
ATOM 721 C C . ASN A 1 99 ? 7.563 9.765 -5.342 1.00 92.12 99 ASN A C 1
ATOM 723 O O . ASN A 1 99 ? 8.771 9.637 -5.499 1.00 92.12 99 ASN A O 1
ATOM 727 N N . LEU A 1 100 ? 6.675 9.017 -6.011 1.00 92.88 100 LEU A N 1
ATOM 728 C CA . LEU A 1 100 ? 7.040 7.813 -6.764 1.00 92.88 100 LEU A CA 1
ATOM 729 C C . LEU A 1 100 ? 8.172 8.039 -7.776 1.00 92.88 100 LEU A C 1
ATOM 731 O O . LEU A 1 100 ? 9.072 7.212 -7.865 1.00 92.88 100 LEU A O 1
ATOM 735 N N . ALA A 1 101 ? 8.146 9.146 -8.522 1.00 92.38 101 ALA A N 1
ATOM 736 C CA . ALA A 1 101 ? 9.198 9.448 -9.494 1.00 92.38 101 ALA A CA 1
ATOM 737 C C . ALA A 1 101 ? 10.570 9.618 -8.818 1.00 92.38 101 ALA A C 1
ATOM 739 O O . ALA A 1 101 ? 11.542 8.991 -9.236 1.00 92.38 101 ALA A O 1
ATOM 740 N N . ASN A 1 102 ? 10.619 10.386 -7.725 1.00 92.88 102 ASN A N 1
ATOM 741 C CA . ASN A 1 102 ? 11.833 10.590 -6.935 1.00 92.88 102 ASN A CA 1
ATOM 742 C C . ASN A 1 102 ? 12.283 9.284 -6.264 1.00 92.88 102 ASN A C 1
ATOM 744 O O . ASN A 1 102 ? 13.466 8.969 -6.258 1.00 92.88 102 ASN A O 1
ATOM 748 N N . ASP A 1 103 ? 11.348 8.491 -5.737 1.00 91.88 103 ASP A N 1
ATOM 749 C CA . ASP A 1 103 ? 11.645 7.209 -5.094 1.00 91.88 103 ASP A CA 1
ATOM 750 C C . ASP A 1 103 ? 12.276 6.213 -6.088 1.00 91.88 103 ASP A C 1
ATOM 752 O O . ASP A 1 103 ? 13.155 5.432 -5.711 1.00 91.88 103 ASP A O 1
ATOM 756 N N . VAL A 1 104 ? 11.866 6.255 -7.361 1.00 93.75 104 VAL A N 1
ATOM 757 C CA . VAL A 1 104 ? 12.469 5.462 -8.444 1.00 93.75 104 VAL A CA 1
ATOM 758 C C . VAL A 1 104 ? 13.849 6.004 -8.824 1.00 93.75 104 VAL A C 1
ATOM 760 O O . VAL A 1 104 ? 14.799 5.227 -8.925 1.00 93.75 104 VAL A O 1
ATOM 763 N N . GLU A 1 105 ? 14.001 7.321 -8.981 1.00 93.00 105 GLU A N 1
ATOM 764 C CA . GLU A 1 105 ? 15.286 7.956 -9.312 1.00 93.00 105 GLU A CA 1
ATOM 765 C C . GLU A 1 105 ? 16.347 7.714 -8.225 1.00 93.00 105 GLU A C 1
ATOM 767 O O . GLU A 1 105 ? 17.481 7.326 -8.516 1.00 93.00 105 GLU A O 1
ATOM 772 N N . CYS A 1 106 ? 15.954 7.831 -6.955 1.00 92.06 106 CYS A N 1
ATOM 773 C CA . CYS A 1 106 ? 16.791 7.534 -5.796 1.00 92.06 106 CYS A CA 1
ATOM 774 C C . CYS A 1 106 ? 16.982 6.028 -5.544 1.00 92.06 106 CYS A C 1
ATOM 776 O O . CYS A 1 106 ? 17.650 5.658 -4.577 1.00 92.06 106 CYS A O 1
ATOM 778 N N . LYS A 1 107 ? 16.416 5.149 -6.386 1.00 90.88 107 LYS A N 1
ATOM 779 C CA . LYS A 1 107 ? 16.496 3.678 -6.277 1.00 90.88 107 LYS A CA 1
ATOM 780 C C . LYS A 1 107 ? 15.959 3.126 -4.952 1.00 90.88 107 LYS A C 1
ATOM 782 O O . LYS A 1 107 ? 16.334 2.035 -4.524 1.00 90.88 107 LYS A O 1
ATOM 787 N N . VAL A 1 108 ? 15.071 3.876 -4.304 1.00 90.00 108 VAL A N 1
ATOM 788 C CA . VAL A 1 108 ? 14.335 3.442 -3.111 1.00 90.00 108 VAL A CA 1
ATOM 789 C C . VAL A 1 108 ? 13.249 2.441 -3.508 1.00 90.00 108 VAL A C 1
ATOM 791 O O . VAL A 1 108 ? 12.965 1.510 -2.754 1.00 90.00 108 VAL A O 1
ATOM 794 N N . VAL A 1 109 ? 12.675 2.612 -4.701 1.00 91.06 109 VAL A N 1
ATOM 795 C CA . VAL A 1 109 ? 11.682 1.718 -5.300 1.00 91.06 109 VAL A CA 1
ATOM 796 C C . VAL A 1 109 ? 12.200 1.205 -6.642 1.00 91.06 109 VAL A C 1
ATOM 798 O O . VAL A 1 109 ? 12.525 1.988 -7.529 1.00 91.06 109 VAL A O 1
ATOM 801 N N . ASP A 1 110 ? 12.235 -0.119 -6.808 1.00 93.19 110 ASP A N 1
ATOM 802 C CA . ASP A 1 110 ? 12.384 -0.758 -8.120 1.00 93.19 110 ASP A CA 1
ATOM 803 C C . ASP A 1 110 ? 10.979 -1.048 -8.675 1.00 93.19 110 ASP A C 1
ATOM 805 O O . ASP A 1 110 ? 10.304 -1.964 -8.187 1.00 93.19 110 ASP A O 1
ATOM 809 N N . PRO A 1 111 ? 10.508 -0.289 -9.682 1.00 93.94 111 PRO A N 1
ATOM 810 C CA . PRO A 1 111 ? 9.128 -0.384 -10.124 1.00 93.94 111 PRO A CA 1
ATOM 811 C C . PRO A 1 111 ? 8.819 -1.721 -10.814 1.00 93.94 111 PRO A C 1
ATOM 813 O O . PRO A 1 111 ? 7.712 -2.250 -10.690 1.00 93.94 111 PRO A O 1
ATOM 816 N N . CYS A 1 112 ? 9.801 -2.305 -11.505 1.00 94.19 112 CYS A N 1
ATOM 817 C CA . CYS A 1 112 ? 9.659 -3.587 -12.189 1.00 94.19 112 CYS A CA 1
ATOM 818 C C . CYS A 1 112 ? 9.571 -4.732 -11.174 1.00 94.19 112 CYS A C 1
ATOM 820 O O . CYS A 1 112 ? 8.742 -5.638 -11.317 1.00 94.19 112 CYS A O 1
ATOM 822 N N . ARG A 1 113 ? 10.409 -4.692 -10.128 1.00 93.25 113 ARG A N 1
ATOM 823 C CA . ARG A 1 113 ? 10.367 -5.668 -9.031 1.00 93.25 113 ARG A CA 1
ATOM 824 C C . ARG A 1 113 ? 9.042 -5.598 -8.282 1.00 93.25 113 ARG A C 1
ATOM 826 O O . ARG A 1 113 ? 8.438 -6.642 -8.037 1.00 93.25 113 ARG A O 1
ATOM 833 N N . GLU A 1 114 ? 8.576 -4.393 -7.961 1.00 92.62 114 GLU A N 1
ATOM 834 C CA . GLU A 1 114 ? 7.322 -4.218 -7.229 1.00 92.62 114 GLU A CA 1
ATOM 835 C C . GLU A 1 114 ? 6.106 -4.667 -8.041 1.00 92.62 114 GLU A C 1
ATOM 837 O O . GLU A 1 114 ? 5.257 -5.383 -7.512 1.00 92.62 114 GLU A O 1
ATOM 842 N N . LEU A 1 115 ? 6.038 -4.376 -9.344 1.00 93.50 115 LEU A N 1
ATOM 843 C CA . LEU A 1 115 ? 4.958 -4.919 -10.177 1.00 93.50 115 LEU A CA 1
ATOM 844 C C . LEU A 1 115 ? 4.977 -6.439 -10.261 1.00 93.50 115 LEU A C 1
ATOM 846 O O . LEU A 1 115 ? 3.916 -7.056 -10.198 1.00 93.50 115 LEU A O 1
ATOM 850 N N . ARG A 1 116 ? 6.159 -7.051 -10.370 1.00 93.44 116 ARG A N 1
ATOM 851 C CA . ARG A 1 116 ? 6.284 -8.514 -10.3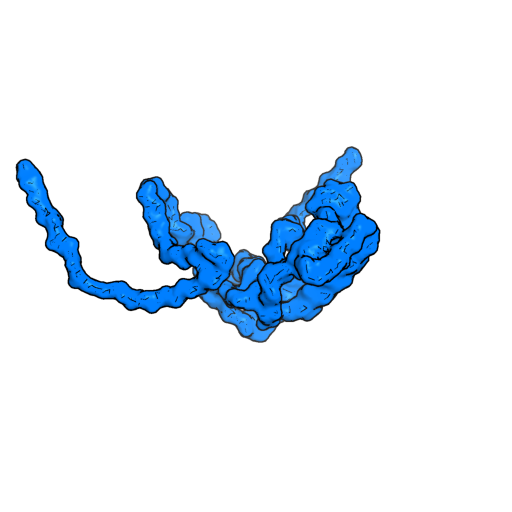91 1.00 93.44 116 ARG A CA 1
ATOM 852 C C . ARG A 1 116 ? 5.799 -9.138 -9.083 1.00 93.44 116 ARG A C 1
ATOM 854 O O . ARG A 1 116 ? 5.206 -10.210 -9.105 1.00 93.44 116 ARG A O 1
ATOM 861 N N . ARG A 1 117 ? 6.022 -8.462 -7.952 1.00 92.38 117 ARG A N 1
ATOM 862 C CA . ARG A 1 117 ? 5.513 -8.879 -6.639 1.00 92.38 117 ARG A CA 1
ATOM 863 C C . ARG A 1 117 ? 3.988 -8.759 -6.555 1.00 92.38 117 ARG A C 1
ATOM 865 O O . ARG A 1 117 ? 3.340 -9.667 -6.044 1.00 92.38 117 ARG A O 1
ATOM 872 N N . LEU A 1 118 ? 3.425 -7.653 -7.046 1.00 92.50 118 LEU A N 1
ATOM 873 C CA . LEU A 1 118 ? 1.981 -7.390 -7.027 1.00 92.50 118 LEU A CA 1
ATOM 874 C C . LEU A 1 118 ? 1.214 -8.329 -7.972 1.00 92.50 118 LEU A C 1
ATOM 876 O O . LEU A 1 118 ? 0.154 -8.836 -7.615 1.00 92.50 118 LEU A O 1
ATOM 880 N N . TYR A 1 119 ? 1.757 -8.589 -9.159 1.00 93.94 119 TYR A N 1
ATOM 881 C CA . TYR A 1 119 ? 1.110 -9.367 -10.213 1.00 93.94 119 TYR A CA 1
ATOM 882 C C . TYR A 1 119 ? 2.021 -10.508 -10.695 1.00 93.94 119 TYR A C 1
ATOM 884 O O . TYR A 1 119 ? 2.500 -10.477 -11.829 1.00 93.94 119 TYR A O 1
ATOM 892 N N . PRO A 1 120 ? 2.253 -11.547 -9.870 1.00 90.25 120 PRO A N 1
ATOM 893 C CA . PRO A 1 120 ? 3.240 -12.594 -10.159 1.00 90.25 120 PRO A CA 1
ATOM 894 C C . PRO A 1 120 ? 2.917 -13.427 -11.405 1.00 90.25 120 PRO A C 1
ATOM 896 O O . PRO A 1 120 ? 3.813 -14.004 -12.013 1.00 90.25 120 PRO A O 1
ATOM 899 N N . THR A 1 121 ? 1.645 -13.492 -11.799 1.00 91.81 121 THR A N 1
ATOM 900 C CA . THR A 1 121 ? 1.188 -14.230 -12.984 1.00 91.81 121 THR A CA 1
ATOM 901 C C . THR A 1 121 ? 1.196 -13.390 -14.261 1.00 91.81 121 THR A C 1
ATOM 903 O O . THR A 1 121 ? 0.890 -13.918 -15.328 1.00 91.81 121 THR A O 1
ATOM 906 N N . GLN A 1 122 ? 1.488 -12.089 -14.174 1.00 88.56 122 GLN A N 1
ATOM 907 C CA . GLN A 1 122 ? 1.494 -11.187 -15.323 1.00 88.56 122 GLN A CA 1
ATOM 908 C C . GLN A 1 122 ? 2.932 -10.909 -15.773 1.00 88.56 122 GLN A C 1
ATOM 910 O O . GLN A 1 122 ? 3.833 -10.806 -14.937 1.00 88.56 122 GLN A O 1
ATOM 915 N N . PRO A 1 123 ? 3.175 -10.758 -17.086 1.00 87.44 123 PRO A N 1
ATOM 916 C CA . PRO A 1 123 ? 4.482 -10.343 -17.569 1.00 87.44 123 PRO A CA 1
ATOM 917 C C . PRO A 1 123 ? 4.790 -8.932 -17.051 1.00 87.44 123 PRO A C 1
ATOM 919 O O . PRO A 1 123 ? 4.119 -7.963 -17.403 1.00 87.44 123 PRO A O 1
ATOM 922 N N . ALA A 1 124 ? 5.802 -8.823 -16.189 1.00 81.62 124 ALA A N 1
ATOM 923 C CA . ALA A 1 124 ? 6.229 -7.539 -15.651 1.00 81.62 124 ALA A CA 1
ATOM 924 C C . ALA A 1 124 ? 6.963 -6.732 -16.739 1.00 81.62 124 ALA A C 1
ATOM 926 O O . ALA A 1 124 ? 7.848 -7.291 -17.398 1.00 81.62 124 ALA A O 1
ATOM 927 N N . PRO A 1 125 ? 6.654 -5.432 -16.909 1.00 91.69 125 PRO A N 1
ATOM 928 C CA . PRO A 1 125 ? 7.418 -4.567 -17.797 1.00 91.69 125 PRO A CA 1
ATOM 929 C C . PRO A 1 125 ? 8.906 -4.581 -17.432 1.00 91.69 125 PRO A C 1
ATOM 931 O O . PRO A 1 125 ? 9.266 -4.613 -16.254 1.00 91.69 125 PRO A O 1
ATOM 934 N N . THR A 1 126 ? 9.772 -4.559 -18.444 1.00 91.75 126 THR A N 1
ATOM 935 C CA . THR A 1 126 ? 11.225 -4.432 -18.256 1.00 91.75 126 THR A CA 1
ATOM 936 C C . THR A 1 126 ? 11.679 -2.979 -18.244 1.00 91.75 126 THR A C 1
ATOM 938 O O . THR A 1 126 ? 12.718 -2.679 -17.667 1.00 91.75 126 THR A O 1
ATOM 941 N N . ASP A 1 127 ? 10.905 -2.088 -18.868 1.00 95.19 127 ASP A N 1
ATOM 942 C CA . ASP A 1 127 ? 11.156 -0.649 -18.877 1.00 95.19 127 ASP A CA 1
ATOM 943 C C . ASP A 1 127 ? 10.686 -0.012 -17.551 1.00 95.19 127 ASP A C 1
ATOM 945 O O . ASP A 1 127 ? 9.483 -0.053 -17.251 1.00 95.19 127 ASP A O 1
ATOM 949 N N . PRO A 1 128 ? 11.596 0.606 -16.770 1.00 93.56 128 PRO A N 1
ATOM 950 C CA . PRO A 1 128 ? 11.254 1.283 -15.525 1.00 93.56 128 PRO A CA 1
ATOM 951 C C . PRO A 1 128 ? 10.199 2.381 -15.679 1.00 93.56 128 PRO A C 1
ATOM 953 O O . PRO A 1 128 ? 9.391 2.563 -14.768 1.00 93.56 128 PRO A O 1
ATOM 956 N N . ALA A 1 129 ? 10.154 3.100 -16.805 1.00 94.75 129 ALA A N 1
ATOM 957 C CA . ALA A 1 129 ? 9.175 4.168 -17.011 1.00 94.75 129 ALA A CA 1
ATOM 958 C C . ALA A 1 129 ? 7.753 3.601 -17.142 1.00 94.75 129 ALA A C 1
ATOM 960 O O . ALA A 1 129 ? 6.822 4.056 -16.470 1.00 94.75 129 ALA A O 1
ATOM 961 N N . VAL A 1 130 ? 7.599 2.539 -17.940 1.00 96.00 130 VAL A N 1
ATOM 962 C CA . VAL A 1 130 ? 6.329 1.812 -18.095 1.00 96.00 130 VAL A CA 1
ATOM 963 C C . VAL A 1 130 ? 5.910 1.172 -16.772 1.00 96.00 130 VAL A C 1
ATOM 965 O O . VAL A 1 130 ? 4.749 1.281 -16.369 1.00 96.00 130 VAL A O 1
ATOM 968 N N . ALA A 1 131 ? 6.854 0.554 -16.057 1.00 95.94 131 ALA A N 1
ATOM 969 C CA . ALA A 1 131 ? 6.591 -0.027 -14.747 1.00 95.94 131 ALA A CA 1
ATOM 970 C C . ALA A 1 131 ? 6.144 1.033 -13.722 1.00 95.94 131 ALA A C 1
ATOM 972 O O . ALA A 1 131 ? 5.207 0.812 -12.957 1.00 95.94 131 ALA A O 1
ATOM 973 N N . THR A 1 132 ? 6.749 2.220 -13.744 1.00 96.31 132 THR A N 1
ATOM 974 C CA . THR A 1 132 ? 6.374 3.330 -12.856 1.00 96.31 132 THR A CA 1
ATOM 975 C C . THR A 1 132 ? 4.944 3.805 -13.124 1.00 96.31 132 THR A C 1
ATOM 977 O O . THR A 1 132 ? 4.161 3.968 -12.187 1.00 96.31 132 THR A O 1
ATOM 980 N N . ALA A 1 133 ? 4.553 3.956 -14.394 1.00 96.56 133 ALA A N 1
ATOM 981 C CA . ALA A 1 133 ? 3.187 4.332 -14.764 1.00 96.56 133 ALA A CA 1
ATOM 982 C C . ALA A 1 133 ? 2.146 3.271 -14.347 1.00 96.56 133 ALA A C 1
ATOM 984 O O . ALA A 1 133 ? 1.063 3.597 -13.844 1.00 96.56 133 ALA A O 1
ATOM 985 N N . ALA A 1 134 ? 2.479 1.987 -14.500 1.00 96.25 134 ALA A N 1
ATOM 986 C CA . ALA A 1 134 ? 1.620 0.891 -14.061 1.00 96.25 134 ALA A CA 1
ATOM 987 C C . ALA A 1 134 ? 1.503 0.820 -12.524 1.00 96.25 134 ALA A C 1
ATOM 989 O O . ALA A 1 134 ? 0.400 0.615 -12.010 1.00 96.25 134 ALA A O 1
ATOM 990 N N . LEU A 1 135 ? 2.581 1.083 -11.774 1.00 95.00 135 LEU A N 1
ATOM 991 C CA . LEU A 1 135 ? 2.507 1.235 -10.314 1.00 95.00 135 LEU A CA 1
ATOM 992 C C . LEU A 1 135 ? 1.630 2.411 -9.897 1.00 95.00 135 LEU A C 1
ATOM 994 O O . LEU A 1 135 ? 0.806 2.264 -8.996 1.00 95.00 135 LEU A O 1
ATOM 998 N N . TYR A 1 136 ? 1.754 3.556 -10.567 1.00 96.31 136 TYR A N 1
ATOM 999 C CA . TYR A 1 136 ? 0.905 4.715 -10.299 1.00 96.31 136 TYR A CA 1
ATOM 1000 C C . TYR A 1 136 ? -0.582 4.371 -10.473 1.00 96.31 136 TYR A C 1
ATOM 1002 O O . TYR A 1 136 ? -1.427 4.736 -9.649 1.00 96.31 136 TYR A O 1
ATOM 1010 N N . THR A 1 137 ? -0.904 3.608 -11.521 1.00 96.69 137 THR A N 1
ATOM 1011 C CA . THR A 1 137 ? -2.263 3.116 -11.780 1.00 96.69 137 THR A CA 1
ATOM 1012 C C . THR A 1 137 ? -2.741 2.188 -10.663 1.00 96.69 137 THR A C 1
ATOM 1014 O O . THR A 1 137 ? -3.843 2.377 -10.144 1.00 96.69 137 THR A O 1
ATOM 1017 N N . HIS A 1 138 ? -1.909 1.233 -10.234 1.00 95.38 138 HIS A N 1
ATOM 1018 C CA . HIS A 1 138 ? -2.224 0.356 -9.104 1.00 95.38 138 HIS A CA 1
ATOM 1019 C C . HIS A 1 138 ? -2.479 1.155 -7.815 1.00 95.38 138 HIS A C 1
ATOM 1021 O O . HIS A 1 138 ? -3.520 0.987 -7.183 1.00 95.38 138 HIS A O 1
ATOM 1027 N N . TYR A 1 139 ? -1.601 2.093 -7.452 1.00 95.69 139 TYR A N 1
ATOM 1028 C CA . TYR A 1 139 ? -1.785 2.935 -6.265 1.00 95.69 139 TYR A CA 1
ATOM 1029 C C . TYR A 1 139 ? -3.035 3.809 -6.344 1.00 95.69 139 TYR A C 1
ATOM 1031 O O . TYR A 1 139 ? -3.735 3.976 -5.344 1.00 95.69 139 TYR A O 1
ATOM 1039 N N . THR A 1 140 ? -3.381 4.302 -7.533 1.00 96.69 140 THR A N 1
ATOM 1040 C CA . THR A 1 140 ? -4.633 5.034 -7.751 1.00 96.69 140 THR A CA 1
ATOM 1041 C C . THR A 1 140 ? -5.846 4.153 -7.449 1.00 96.69 140 THR A C 1
ATOM 1043 O O . THR A 1 140 ? -6.772 4.602 -6.769 1.00 96.69 140 THR A O 1
ATOM 1046 N N . GLN A 1 141 ? -5.833 2.893 -7.891 1.00 96.19 141 GLN A N 1
ATOM 1047 C CA . GLN A 1 141 ? -6.898 1.931 -7.601 1.00 96.19 141 GLN A CA 1
ATOM 1048 C C . GLN A 1 141 ? -6.969 1.618 -6.103 1.00 96.19 141 GLN A C 1
ATOM 1050 O O . GLN A 1 141 ? -8.035 1.756 -5.495 1.00 96.19 141 GLN A O 1
ATOM 1055 N N . GLU A 1 142 ? -5.844 1.277 -5.473 1.00 94.62 142 GLU A N 1
ATOM 1056 C CA . GLU A 1 142 ? -5.815 0.942 -4.048 1.00 94.62 142 GLU A CA 1
ATOM 1057 C C . GLU A 1 142 ? -6.254 2.106 -3.156 1.00 94.62 142 GLU A C 1
ATOM 1059 O O . GLU A 1 142 ? -6.955 1.885 -2.166 1.00 94.62 142 GLU A O 1
ATOM 1064 N N . ARG A 1 143 ? -5.936 3.349 -3.539 1.00 95.50 143 ARG A N 1
ATOM 1065 C CA . ARG A 1 143 ? -6.400 4.567 -2.860 1.00 95.50 143 ARG A CA 1
ATOM 1066 C C . ARG A 1 143 ? -7.927 4.675 -2.812 1.00 95.50 143 ARG A C 1
ATOM 1068 O O . ARG A 1 143 ? -8.476 5.237 -1.861 1.00 95.50 143 ARG A O 1
ATOM 1075 N N . THR A 1 144 ? -8.618 4.176 -3.837 1.00 95.88 144 THR A N 1
ATOM 1076 C CA . THR A 1 144 ? -10.089 4.205 -3.913 1.00 95.88 144 THR A CA 1
ATOM 1077 C C . THR A 1 144 ? -10.747 3.011 -3.230 1.00 95.88 144 THR A C 1
ATOM 1079 O O . THR A 1 144 ? -11.855 3.151 -2.709 1.00 95.88 144 THR A O 1
ATOM 1082 N N . ARG A 1 145 ? -10.065 1.859 -3.172 1.00 96.06 145 ARG A N 1
ATOM 1083 C CA . ARG A 1 145 ? -10.569 0.659 -2.500 1.00 96.06 145 ARG A CA 1
ATOM 1084 C C . ARG A 1 145 ? -10.732 0.916 -1.004 1.00 96.06 145 ARG A C 1
ATOM 1086 O O . ARG A 1 145 ? -9.803 1.378 -0.340 1.00 96.06 145 ARG A O 1
ATOM 1093 N N . THR A 1 146 ? -11.888 0.573 -0.445 1.00 96.12 146 THR A N 1
ATOM 1094 C CA . THR A 1 146 ? -12.125 0.774 0.987 1.00 96.12 146 THR A CA 1
ATOM 1095 C C . THR A 1 146 ? -11.291 -0.178 1.848 1.00 96.12 146 THR A C 1
ATOM 1097 O O . THR A 1 146 ? -11.049 -1.324 1.476 1.00 96.12 146 THR A O 1
ATOM 1100 N N . VAL A 1 147 ? -10.890 0.285 3.035 1.00 93.31 147 VAL A N 1
ATOM 1101 C CA . VAL A 1 147 ? -10.272 -0.549 4.077 1.00 93.31 147 VAL A CA 1
ATOM 1102 C C . VAL A 1 147 ? -11.142 -1.728 4.520 1.00 93.31 147 VAL A C 1
ATOM 1104 O O . VAL A 1 147 ? -10.605 -2.682 5.058 1.00 93.31 147 VAL A O 1
ATOM 1107 N N . ASN A 1 148 ? -12.459 -1.700 4.282 1.00 93.88 148 ASN A N 1
ATOM 1108 C CA . ASN A 1 148 ? -13.353 -2.810 4.622 1.00 93.88 148 ASN A CA 1
ATOM 1109 C C . ASN A 1 148 ? -13.382 -3.918 3.545 1.00 93.88 148 ASN A C 1
ATOM 1111 O O . ASN A 1 148 ? -13.991 -4.964 3.737 1.00 93.88 148 ASN A O 1
A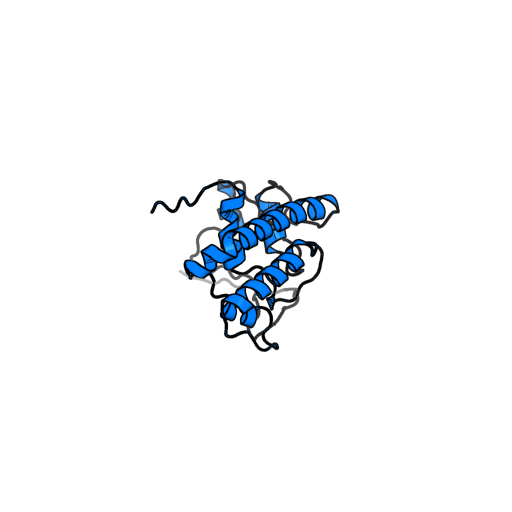TOM 1115 N N . SER A 1 149 ? -12.730 -3.718 2.397 1.00 93.81 149 SER A N 1
ATOM 1116 C CA . SER A 1 149 ? -12.670 -4.730 1.340 1.00 93.81 149 SER A CA 1
ATOM 1117 C C . SER A 1 149 ? -11.590 -5.769 1.621 1.00 93.81 149 SER A C 1
ATOM 1119 O O . SER A 1 149 ? -10.461 -5.413 1.958 1.00 93.81 149 SER A O 1
ATOM 1121 N N . GLN A 1 150 ? -11.913 -7.039 1.369 1.00 92.06 150 GLN A N 1
ATOM 1122 C CA . GLN A 1 150 ? -10.920 -8.107 1.286 1.00 92.06 150 GLN A CA 1
ATOM 1123 C C . GLN A 1 150 ? -9.955 -7.839 0.126 1.00 92.06 150 GLN A C 1
ATOM 1125 O O . GLN A 1 150 ? -10.400 -7.506 -0.977 1.00 92.06 150 GLN A O 1
ATOM 1130 N N . ILE A 1 151 ? -8.651 -8.018 0.352 1.00 89.88 151 ILE A N 1
ATOM 1131 C CA . ILE A 1 151 ? -7.642 -7.949 -0.713 1.00 89.88 151 ILE A CA 1
ATOM 1132 C C . ILE A 1 151 ? -6.723 -9.179 -0.744 1.00 89.88 151 ILE A C 1
ATOM 1134 O O . ILE A 1 151 ? -6.454 -9.768 0.307 1.00 89.88 151 ILE A O 1
ATOM 1138 N N . PRO A 1 152 ? -6.206 -9.561 -1.930 1.00 88.88 152 PRO A N 1
ATOM 1139 C CA . PRO A 1 152 ? -5.180 -10.593 -2.054 1.00 88.88 152 PRO A CA 1
ATOM 1140 C C . PRO A 1 152 ? -3.911 -10.263 -1.259 1.00 88.88 152 PRO A C 1
ATOM 1142 O O . PRO A 1 152 ? -3.525 -9.098 -1.164 1.00 88.88 152 PRO A O 1
ATOM 1145 N N . ALA A 1 153 ? -3.217 -11.299 -0.778 1.00 86.81 153 ALA A N 1
ATOM 1146 C CA . ALA A 1 153 ? -1.957 -11.172 -0.037 1.00 86.81 153 ALA A CA 1
ATOM 1147 C C . ALA A 1 153 ? -0.874 -10.392 -0.795 1.00 86.81 153 ALA A C 1
ATOM 1149 O O . ALA A 1 153 ? -0.150 -9.594 -0.205 1.00 86.81 153 ALA A O 1
ATOM 1150 N N . ALA A 1 154 ? -0.819 -10.543 -2.122 1.00 87.38 154 ALA A N 1
ATOM 1151 C CA . ALA A 1 154 ? 0.113 -9.799 -2.965 1.00 87.38 154 ALA A CA 1
ATOM 1152 C C . ALA A 1 154 ? -0.043 -8.271 -2.828 1.00 87.38 154 ALA A C 1
ATOM 1154 O O . ALA A 1 154 ? 0.937 -7.543 -2.965 1.00 87.38 154 ALA A O 1
ATOM 1155 N N . PHE A 1 155 ? -1.246 -7.778 -2.512 1.00 89.69 155 PHE A N 1
ATOM 1156 C CA . PHE A 1 155 ? -1.547 -6.347 -2.381 1.00 89.69 155 PHE A CA 1
ATOM 1157 C C . PHE A 1 155 ? -1.469 -5.837 -0.941 1.00 89.69 155 PHE A C 1
ATOM 1159 O O . PHE A 1 155 ? -1.789 -4.676 -0.687 1.00 89.69 155 PHE A O 1
ATOM 1166 N N . TRP A 1 156 ? -1.076 -6.683 0.015 1.00 88.00 156 TRP A N 1
ATOM 1167 C CA . TRP A 1 156 ? -0.875 -6.231 1.385 1.00 88.00 156 TRP A CA 1
ATOM 1168 C C . TRP A 1 156 ? 0.206 -5.152 1.430 1.00 88.00 156 TRP A C 1
ATOM 1170 O O . TRP A 1 156 ? 1.140 -5.137 0.623 1.00 88.00 156 TRP A O 1
ATOM 1180 N N . ALA A 1 157 ? 0.056 -4.226 2.375 1.00 83.88 157 ALA A N 1
ATOM 1181 C CA . ALA A 1 157 ? 1.000 -3.137 2.558 1.00 83.88 157 ALA A CA 1
ATOM 1182 C C . ALA A 1 157 ? 2.399 -3.692 2.872 1.00 83.88 157 ALA A C 1
ATOM 1184 O O . ALA A 1 157 ? 2.623 -4.274 3.933 1.00 83.88 157 ALA A O 1
ATOM 1185 N N . GLY A 1 158 ? 3.321 -3.512 1.928 1.00 77.00 158 GLY A N 1
ATOM 1186 C CA . GLY A 1 158 ? 4.729 -3.861 2.074 1.00 77.00 158 GLY A CA 1
ATOM 1187 C C . GLY A 1 158 ? 5.562 -2.733 2.699 1.00 77.00 158 GLY A C 1
ATOM 1188 O O . GLY A 1 158 ? 5.031 -1.663 3.026 1.00 77.00 158 GLY A O 1
ATOM 1189 N N . PRO A 1 159 ? 6.883 -2.936 2.838 1.00 70.31 159 PRO A N 1
ATOM 1190 C CA . PRO A 1 159 ? 7.822 -1.926 3.338 1.00 70.31 159 PRO A CA 1
ATOM 1191 C C . PRO A 1 159 ? 7.740 -0.571 2.615 1.00 70.31 159 PRO A C 1
ATOM 1193 O O . PRO A 1 159 ? 7.965 0.476 3.221 1.00 70.31 159 PRO A O 1
ATOM 1196 N N . GLU A 1 160 ? 7.381 -0.573 1.332 1.00 70.62 160 GLU A N 1
ATOM 1197 C CA . GLU A 1 160 ? 7.218 0.616 0.492 1.00 70.62 160 GLU A CA 1
ATOM 1198 C C . GLU A 1 160 ? 6.101 1.527 1.020 1.00 70.62 160 GLU A C 1
ATOM 1200 O O . GLU A 1 160 ? 6.250 2.748 1.051 1.00 70.62 160 GLU A O 1
ATOM 1205 N N . VAL A 1 161 ? 5.005 0.933 1.501 1.00 69.06 161 VAL A N 1
ATOM 1206 C CA . VAL A 1 161 ? 3.881 1.653 2.117 1.00 69.06 161 VAL A CA 1
ATOM 1207 C C . VAL A 1 161 ? 4.274 2.167 3.503 1.00 69.06 161 VAL A C 1
ATOM 1209 O O . VAL A 1 161 ? 3.999 3.318 3.844 1.00 69.06 161 VAL A O 1
ATOM 1212 N N . LEU A 1 162 ? 4.944 1.327 4.299 1.00 70.69 162 LEU A N 1
ATOM 1213 C CA . LEU A 1 162 ? 5.333 1.651 5.676 1.00 70.69 162 LEU A CA 1
ATOM 1214 C C . LEU A 1 162 ? 6.339 2.810 5.750 1.00 70.69 162 LEU A C 1
ATOM 1216 O O . LEU A 1 162 ? 6.292 3.596 6.694 1.00 70.69 162 LEU A O 1
ATOM 1220 N N . ARG A 1 163 ? 7.195 2.985 4.736 1.00 69.88 163 ARG A N 1
ATOM 1221 C CA . ARG A 1 163 ? 8.115 4.133 4.642 1.00 69.88 163 ARG A CA 1
ATOM 1222 C C . ARG A 1 163 ? 7.404 5.485 4.634 1.00 69.88 163 ARG A C 1
ATOM 1224 O O . ARG A 1 163 ? 7.970 6.453 5.128 1.00 69.88 163 ARG A O 1
ATOM 1231 N N . GLN A 1 164 ? 6.192 5.572 4.091 1.00 66.38 164 GLN A N 1
ATOM 1232 C CA . GLN A 1 164 ? 5.485 6.853 3.996 1.00 66.38 164 GLN A CA 1
ATOM 1233 C C . GLN A 1 164 ? 4.706 7.218 5.260 1.00 66.38 164 GLN A C 1
ATOM 1235 O O . GLN A 1 164 ? 4.196 8.328 5.379 1.00 66.38 164 GLN A O 1
ATOM 1240 N N . TRP A 1 165 ? 4.638 6.313 6.229 1.00 67.62 165 TRP A N 1
ATOM 1241 C CA . TRP A 1 165 ? 3.888 6.493 7.466 1.00 67.62 165 TRP A CA 1
ATOM 1242 C C . TRP A 1 165 ? 4.408 7.622 8.371 1.00 67.62 165 TRP A C 1
ATOM 1244 O O . TRP A 1 165 ? 3.592 8.426 8.821 1.00 67.62 165 TRP A O 1
ATOM 1254 N N . PRO A 1 166 ? 5.732 7.777 8.599 1.00 57.88 166 PRO A N 1
ATOM 1255 C CA . PRO A 1 166 ? 6.266 8.881 9.404 1.00 57.88 166 PRO A CA 1
ATOM 1256 C C . PRO A 1 166 ? 6.009 10.260 8.779 1.00 57.88 166 PRO A C 1
ATOM 1258 O O . PRO A 1 166 ? 5.939 11.265 9.487 1.00 57.88 166 PRO A O 1
ATOM 1261 N N . ASN A 1 167 ? 5.818 10.316 7.456 1.00 54.69 167 ASN A N 1
ATOM 1262 C CA . ASN A 1 167 ? 5.513 11.554 6.737 1.00 54.69 167 ASN A CA 1
ATOM 1263 C C . ASN A 1 167 ? 4.080 12.053 6.998 1.00 54.69 167 ASN A C 1
ATOM 1265 O O . ASN A 1 167 ? 3.785 13.218 6.744 1.00 54.69 167 ASN A O 1
ATOM 1269 N N . ILE A 1 168 ? 3.196 11.207 7.541 1.00 52.94 168 ILE A N 1
ATOM 1270 C CA . ILE A 1 168 ? 1.804 11.561 7.865 1.00 52.94 168 ILE A CA 1
ATOM 1271 C C . ILE A 1 168 ? 1.722 12.330 9.188 1.00 52.94 168 ILE A C 1
ATOM 1273 O O . ILE A 1 168 ? 0.870 13.202 9.335 1.00 52.94 168 ILE A O 1
ATOM 1277 N N . SER A 1 169 ? 2.638 12.062 10.124 1.00 40.88 169 SER A N 1
ATOM 1278 C CA . SER A 1 169 ? 2.751 12.767 11.409 1.00 40.88 169 SER A CA 1
ATOM 1279 C C . SER A 1 169 ? 3.638 14.019 11.361 1.00 40.88 169 SER A C 1
ATOM 1281 O O . SER A 1 169 ? 3.823 14.668 12.384 1.00 40.88 169 SER A O 1
ATOM 1283 N N . GLY A 1 170 ? 4.166 14.385 10.188 1.00 38.16 170 GLY A N 1
ATOM 1284 C CA . GLY A 1 170 ? 5.007 15.565 10.016 1.00 38.16 170 GLY A CA 1
ATOM 1285 C C . GLY A 1 170 ? 6.434 15.362 10.522 1.00 38.16 170 GLY A C 1
ATOM 1286 O O . GLY A 1 170 ? 6.760 15.711 11.647 1.00 38.16 170 GLY A O 1
ATOM 1287 N N . ASN A 1 171 ? 7.316 14.878 9.649 1.00 29.88 171 ASN A N 1
ATOM 1288 C CA . ASN A 1 171 ? 8.719 15.281 9.654 1.00 29.88 171 ASN A CA 1
ATOM 1289 C C . ASN A 1 171 ? 9.271 15.179 8.232 1.00 29.88 171 ASN A C 1
ATOM 1291 O O . ASN A 1 171 ? 9.279 14.118 7.621 1.00 29.88 171 ASN A O 1
ATOM 1295 N N . ARG A 1 172 ? 9.690 16.331 7.700 1.00 34.22 172 ARG A N 1
ATOM 1296 C CA . ARG A 1 172 ? 10.327 16.486 6.390 1.00 34.22 172 ARG A CA 1
ATOM 1297 C C . ARG A 1 172 ? 11.657 15.735 6.373 1.00 34.22 172 ARG A C 1
ATOM 1299 O O . ARG A 1 172 ? 12.571 16.120 7.097 1.00 34.22 172 ARG A O 1
ATOM 1306 N N . CYS A 1 173 ? 11.825 14.783 5.463 1.00 27.25 173 CYS A N 1
ATOM 1307 C CA . CYS A 1 173 ? 13.146 14.550 4.888 1.00 27.25 173 CYS A CA 1
ATOM 1308 C C . CYS A 1 173 ? 13.420 15.696 3.906 1.00 27.25 173 CYS A C 1
ATOM 1310 O O . CYS A 1 173 ? 12.902 15.715 2.794 1.00 27.25 173 CYS A O 1
ATOM 1312 N N . SER A 1 174 ? 14.180 16.694 4.356 1.00 25.77 174 SER A N 1
ATOM 1313 C CA . SER A 1 174 ? 14.788 17.684 3.472 1.00 25.77 174 SER A CA 1
ATOM 1314 C C . SER A 1 174 ? 16.051 17.051 2.897 1.00 25.77 174 SER A C 1
ATOM 1316 O O . SER A 1 174 ? 17.037 16.893 3.613 1.00 25.77 174 SER A O 1
ATOM 1318 N N . CYS A 1 175 ? 16.023 16.650 1.628 1.00 22.38 175 CYS A N 1
ATOM 1319 C CA . CYS A 1 175 ? 17.254 16.413 0.883 1.00 22.38 175 CYS A CA 1
ATOM 1320 C C . CYS A 1 175 ? 17.822 17.785 0.519 1.00 22.38 175 CYS A C 1
ATOM 1322 O O . CYS A 1 175 ? 17.309 18.458 -0.372 1.00 22.38 175 CYS A O 1
ATOM 1324 N N . SER A 1 176 ? 18.829 18.229 1.265 1.00 26.97 176 SER A N 1
ATOM 1325 C CA . SER A 1 176 ? 19.692 19.323 0.828 1.00 26.97 176 SER A CA 1
ATOM 1326 C C . SER A 1 176 ? 20.681 18.763 -0.194 1.00 26.97 176 SER A C 1
ATOM 1328 O O . SER A 1 176 ? 21.271 17.712 0.059 1.00 26.97 176 SER A O 1
ATOM 1330 N N . THR A 1 177 ? 20.794 19.446 -1.334 1.00 36.22 177 THR A N 1
ATOM 1331 C CA . THR A 1 177 ? 21.817 19.255 -2.381 1.00 36.22 177 THR A CA 1
ATOM 1332 C C . THR A 1 177 ? 23.232 19.179 -1.833 1.00 36.22 177 THR A C 1
ATOM 1334 O O . THR A 1 177 ? 23.521 19.932 -0.874 1.00 36.22 177 THR A O 1
#

Secondary structure (DSSP, 8-state):
-----------PPP----EETTEE----PPPTT--S-HHHHHGGGT----B---SS-HHHHHHHHHHHT---SB----HHHHHHHHHHHHHHHHHHHHHHHHHHHTTS--HHHHHHHH-TTS---SSHHHHHHHHHHHHHHHHHS-TTS---GGGS--HHHHTTSTTTS--------

Organism: NCBI:txid53985

Radius of gyration: 21.52 Å; chains: 1; bounding box: 41×54×70 Å